Protein AF-A0A9E4RD58-F1 (afdb_monomer_lite)

Sequence (98 aa):
MPTFIVMASMKGKFFSDHGNQYDNFQMMGYVEAAGPNEAVTQFFDQTPYPVRWEDVEYMWAEQLADLGANAHYGDYDKVYVESLRQRWDQDAGLSPSP

pLDDT: mean 78.86, std 13.99, range [46.72, 93.0]

Radius of gyration: 15.68 Å; chains: 1; bounding box: 50×34×36 Å

Structure (mmCIF, N/CA/C/O backbone):
data_AF-A0A9E4RD58-F1
#
_entry.id   AF-A0A9E4RD58-F1
#
loop_
_atom_site.group_PDB
_atom_site.id
_atom_site.type_symbol
_atom_site.label_atom_id
_atom_site.label_alt_id
_atom_site.label_comp_id
_atom_site.label_asym_id
_atom_site.label_entity_id
_atom_site.label_seq_id
_atom_site.pdbx_PDB_ins_code
_atom_site.Cartn_x
_atom_site.Cartn_y
_atom_site.Cartn_z
_atom_site.occupancy
_atom_site.B_iso_or_equiv
_atom_site.auth_seq_id
_atom_site.auth_comp_id
_atom_site.auth_asym_id
_atom_site.auth_atom_id
_atom_site.pdbx_PDB_model_num
ATOM 1 N N . MET A 1 1 ? -5.763 7.631 -16.438 1.00 80.00 1 MET A N 1
ATOM 2 C CA . MET A 1 1 ? -4.989 7.828 -15.194 1.00 80.00 1 MET A CA 1
ATOM 3 C C . MET A 1 1 ? -3.849 6.825 -15.194 1.00 80.00 1 MET A C 1
ATOM 5 O O . MET A 1 1 ? -4.029 5.777 -15.805 1.00 80.00 1 MET A O 1
ATOM 9 N N . PRO A 1 2 ? -2.672 7.142 -14.633 1.00 86.50 2 PRO A N 1
ATOM 10 C CA . PRO A 1 2 ? -1.607 6.155 -14.512 1.00 86.50 2 PRO A CA 1
ATOM 11 C C . PRO A 1 2 ? -2.036 4.988 -13.618 1.00 86.50 2 PRO A C 1
ATOM 13 O 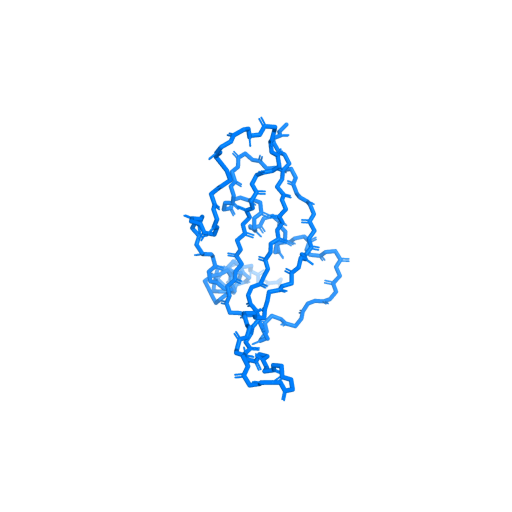O . PRO A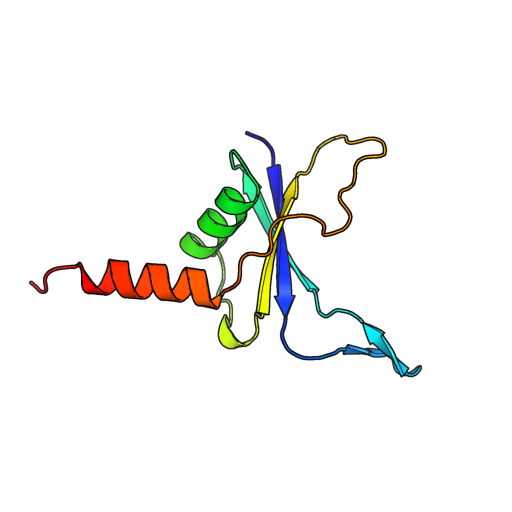 1 2 ? -2.784 5.167 -12.656 1.00 86.50 2 PRO A O 1
ATOM 16 N N . THR A 1 3 ? -1.563 3.791 -13.955 1.00 90.25 3 THR A N 1
ATOM 17 C CA . THR A 1 3 ? -1.753 2.596 -13.133 1.00 90.25 3 THR A CA 1
ATOM 18 C C . THR A 1 3 ? -0.602 2.494 -12.145 1.00 90.25 3 THR A C 1
ATOM 20 O O . THR A 1 3 ? 0.552 2.675 -12.521 1.00 90.25 3 THR A O 1
ATOM 23 N N . PHE A 1 4 ? -0.903 2.175 -10.896 1.00 91.19 4 PHE A N 1
ATOM 24 C CA . PHE A 1 4 ? 0.075 1.913 -9.853 1.00 91.19 4 PHE A CA 1
ATOM 25 C C . PHE A 1 4 ? -0.041 0.475 -9.368 1.00 91.19 4 PHE A C 1
ATOM 27 O O . PHE A 1 4 ? -1.146 -0.056 -9.275 1.00 91.19 4 PHE A O 1
ATOM 34 N N . ILE A 1 5 ? 1.087 -0.139 -9.025 1.00 91.94 5 ILE A N 1
ATOM 35 C CA . ILE A 1 5 ? 1.136 -1.347 -8.201 1.00 91.94 5 ILE A CA 1
ATOM 36 C C . ILE A 1 5 ? 1.276 -0.927 -6.739 1.00 91.94 5 ILE A C 1
ATOM 38 O O . ILE A 1 5 ? 2.192 -0.194 -6.381 1.00 91.94 5 ILE A O 1
ATOM 42 N N . VAL A 1 6 ? 0.349 -1.376 -5.900 1.00 92.25 6 VAL A N 1
ATOM 43 C CA . VAL A 1 6 ? 0.356 -1.122 -4.458 1.00 92.25 6 VAL A CA 1
ATOM 44 C C . VAL A 1 6 ? 1.089 -2.262 -3.763 1.00 92.25 6 VAL A C 1
ATOM 46 O O . VAL A 1 6 ? 0.804 -3.437 -4.011 1.00 92.25 6 VAL A O 1
ATOM 49 N N . MET A 1 7 ? 2.027 -1.910 -2.891 1.00 92.88 7 MET A N 1
ATOM 50 C CA . MET A 1 7 ? 2.876 -2.833 -2.143 1.00 92.88 7 MET A CA 1
ATOM 51 C C . MET A 1 7 ? 2.755 -2.546 -0.644 1.00 92.88 7 MET A C 1
ATOM 53 O O . MET A 1 7 ? 2.519 -1.409 -0.230 1.00 92.88 7 MET A O 1
ATOM 57 N N . ALA A 1 8 ? 2.911 -3.581 0.174 1.00 92.06 8 ALA A N 1
ATOM 58 C CA . ALA A 1 8 ? 2.872 -3.497 1.627 1.00 92.06 8 ALA A CA 1
ATOM 59 C C . ALA A 1 8 ? 4.140 -4.112 2.218 1.00 92.06 8 ALA A C 1
ATOM 61 O O . ALA A 1 8 ? 4.497 -5.236 1.878 1.00 92.06 8 ALA A O 1
ATOM 62 N N . SER A 1 9 ? 4.807 -3.384 3.109 1.00 90.88 9 SER A N 1
ATOM 63 C CA . SER A 1 9 ? 5.859 -3.917 3.967 1.00 90.88 9 SER A CA 1
ATOM 64 C C . SER A 1 9 ? 5.193 -4.527 5.187 1.00 90.88 9 SER A C 1
ATOM 66 O O . SER A 1 9 ? 4.505 -3.833 5.935 1.00 90.88 9 SER A O 1
ATOM 68 N N . MET A 1 10 ? 5.383 -5.820 5.384 1.00 89.44 10 MET A N 1
ATOM 69 C CA . MET A 1 10 ? 4.803 -6.579 6.479 1.00 89.44 10 MET A CA 1
ATOM 70 C C . MET A 1 10 ? 5.761 -6.583 7.671 1.00 89.44 10 MET A C 1
ATOM 72 O O . MET A 1 10 ? 6.982 -6.634 7.514 1.00 89.44 10 MET A O 1
ATOM 76 N N . LYS A 1 11 ? 5.210 -6.575 8.881 1.00 88.19 11 LYS A N 1
ATOM 77 C CA . LYS A 1 11 ? 5.975 -6.722 10.116 1.00 88.19 11 LYS A CA 1
ATOM 78 C C . LYS A 1 11 ? 6.634 -8.100 10.171 1.00 88.19 11 LYS A C 1
ATOM 80 O O . LYS A 1 11 ? 6.121 -9.101 9.669 1.00 88.19 11 LYS A O 1
ATOM 85 N N . GLY A 1 12 ? 7.769 -8.148 10.858 1.00 82.25 12 GLY A N 1
ATOM 86 C CA . GLY A 1 12 ? 8.586 -9.351 10.969 1.00 82.25 12 GLY A CA 1
ATOM 87 C C . GLY A 1 12 ? 9.671 -9.423 9.898 1.00 82.25 12 GLY A C 1
ATOM 88 O O . GLY A 1 12 ? 9.754 -8.600 8.994 1.00 82.25 12 GLY A O 1
ATOM 89 N N . LYS A 1 13 ? 10.565 -10.399 10.048 1.00 72.00 13 LYS A N 1
ATOM 90 C CA . LYS A 1 13 ? 11.724 -10.588 9.174 1.00 72.00 13 LYS A CA 1
ATOM 91 C C . LYS A 1 13 ? 11.672 -11.981 8.583 1.00 72.00 13 LYS A C 1
ATOM 93 O O . LYS A 1 13 ? 11.512 -12.946 9.332 1.00 72.00 13 LYS A O 1
ATOM 98 N N . PHE A 1 14 ? 11.862 -12.089 7.273 1.00 72.56 14 PHE A N 1
ATOM 99 C CA . PHE A 1 14 ? 12.139 -13.380 6.664 1.00 72.56 14 PHE A CA 1
ATOM 100 C C . PHE A 1 14 ? 13.634 -13.643 6.679 1.00 72.56 14 PHE A C 1
ATOM 102 O O . PHE A 1 14 ? 14.441 -12.789 6.315 1.00 72.56 14 PHE A O 1
ATOM 109 N N . PHE A 1 15 ? 13.990 -14.846 7.106 1.00 71.75 15 PHE A N 1
ATOM 110 C CA . PHE A 1 15 ? 15.345 -15.359 7.035 1.00 71.75 15 PHE A CA 1
ATOM 111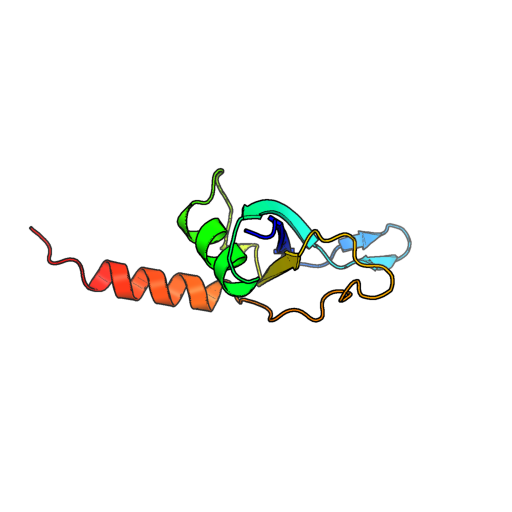 C C . PHE A 1 15 ? 15.333 -16.504 6.036 1.00 71.75 15 PHE A C 1
ATOM 113 O O . PHE A 1 15 ? 14.496 -17.400 6.151 1.00 71.75 15 PHE A O 1
ATOM 120 N N . SER A 1 16 ? 16.231 -16.482 5.052 1.00 74.00 16 SER A N 1
ATOM 121 C CA . SER A 1 16 ? 16.475 -17.703 4.289 1.00 74.00 16 SER A CA 1
ATOM 122 C C . SER A 1 16 ? 17.157 -18.740 5.170 1.00 74.00 16 SER A C 1
ATOM 124 O O . SER A 1 16 ? 17.836 -18.404 6.142 1.00 74.00 16 SER A O 1
ATOM 126 N N . ASP A 1 17 ? 17.075 -19.999 4.753 1.00 70.94 17 ASP A N 1
ATOM 127 C CA . ASP A 1 17 ? 17.810 -21.105 5.377 1.00 70.94 17 ASP A CA 1
ATOM 128 C C . ASP A 1 17 ? 19.335 -20.873 5.396 1.00 70.94 17 ASP A C 1
ATOM 130 O O . ASP A 1 17 ? 20.057 -21.469 6.192 1.00 70.94 17 ASP A O 1
ATOM 134 N N . HIS A 1 18 ? 19.834 -19.967 4.548 1.00 77.94 18 HIS A N 1
ATOM 135 C CA . HIS A 1 18 ? 21.237 -19.551 4.481 1.00 77.94 18 HIS A CA 1
ATOM 136 C C . HIS A 1 18 ? 21.562 -18.294 5.313 1.00 77.94 18 HIS A C 1
ATOM 138 O O . HIS A 1 18 ? 22.688 -17.804 5.254 1.00 77.94 18 HIS A O 1
ATOM 144 N N . GLY A 1 19 ? 20.609 -17.771 6.091 1.00 71.50 19 GLY A N 1
ATOM 145 C CA . GLY A 1 19 ? 20.814 -16.677 7.046 1.00 71.50 19 GLY A CA 1
ATOM 146 C C . GLY A 1 19 ? 20.710 -15.262 6.472 1.00 71.50 19 GLY A C 1
ATOM 147 O O . GLY A 1 19 ? 20.904 -14.298 7.212 1.00 71.50 19 GLY A O 1
ATOM 148 N N . ASN A 1 20 ? 20.379 -15.105 5.187 1.00 76.50 20 ASN A N 1
ATOM 149 C CA . ASN A 1 20 ? 20.141 -13.780 4.614 1.00 76.50 20 ASN A CA 1
ATOM 150 C C . ASN A 1 20 ? 18.776 -13.261 5.077 1.00 76.50 20 ASN A C 1
ATOM 152 O O . ASN A 1 20 ? 17.779 -13.984 5.011 1.00 76.50 20 ASN A O 1
ATOM 156 N N . GLN A 1 21 ? 18.738 -12.011 5.536 1.00 74.12 21 GLN A N 1
ATOM 157 C CA . GLN A 1 21 ? 17.494 -11.331 5.878 1.00 74.12 21 GLN A CA 1
ATOM 158 C C . GLN A 1 21 ? 16.875 -10.748 4.604 1.00 74.12 21 GLN A C 1
ATOM 160 O O . GLN A 1 21 ? 17.567 -10.080 3.836 1.00 74.12 21 GLN A O 1
ATOM 165 N N . TYR A 1 22 ? 15.582 -10.978 4.407 1.00 69.94 22 TYR A N 1
ATOM 166 C CA . TYR A 1 22 ? 14.807 -10.398 3.316 1.00 69.94 22 TYR A CA 1
ATOM 167 C C . TYR A 1 22 ? 13.732 -9.480 3.874 1.00 69.94 22 TYR A C 1
ATOM 169 O O . TYR A 1 22 ? 13.144 -9.754 4.929 1.00 69.94 22 TYR A O 1
ATOM 177 N N . ASP A 1 23 ? 13.472 -8.409 3.134 1.00 73.75 23 ASP A N 1
ATOM 178 C CA . ASP A 1 23 ? 12.316 -7.563 3.377 1.00 73.75 23 ASP A CA 1
ATOM 179 C C . ASP A 1 23 ? 11.048 -8.357 3.065 1.00 73.75 23 ASP A C 1
ATOM 181 O O . ASP A 1 23 ? 10.933 -9.022 2.032 1.00 73.75 23 ASP A O 1
ATOM 185 N N . ASN A 1 24 ? 10.102 -8.318 3.997 1.00 83.56 24 ASN A N 1
ATOM 186 C CA . ASN A 1 24 ? 8.830 -9.009 3.879 1.00 83.56 24 ASN A CA 1
ATOM 187 C C . ASN A 1 24 ? 7.831 -8.081 3.187 1.00 83.56 24 ASN A C 1
ATOM 189 O O . ASN A 1 24 ? 7.014 -7.449 3.849 1.00 83.56 24 ASN A O 1
ATOM 193 N N . PHE A 1 25 ? 7.938 -7.938 1.867 1.00 87.12 25 PHE A N 1
ATOM 194 C CA . PHE A 1 25 ? 6.980 -7.150 1.095 1.00 87.12 25 PHE A CA 1
ATOM 195 C C . PHE A 1 25 ? 5.970 -8.035 0.365 1.00 87.12 25 PHE A C 1
ATOM 197 O O . PHE A 1 25 ? 6.298 -9.109 -0.141 1.00 87.12 25 PHE A O 1
ATOM 204 N N . GLN A 1 26 ? 4.736 -7.549 0.270 1.00 88.44 26 GLN A N 1
ATOM 205 C CA . GLN A 1 26 ? 3.642 -8.198 -0.437 1.00 88.44 26 GLN A CA 1
ATOM 206 C C . GLN A 1 26 ? 3.052 -7.255 -1.490 1.00 88.44 26 GLN A C 1
ATOM 208 O O . GLN A 1 26 ? 2.754 -6.094 -1.212 1.00 88.44 26 GLN A O 1
ATOM 213 N N . MET A 1 27 ? 2.858 -7.769 -2.707 1.00 90.31 27 MET A N 1
ATOM 214 C CA . MET A 1 27 ? 2.074 -7.096 -3.744 1.00 90.31 27 MET A CA 1
ATOM 215 C C . MET A 1 27 ? 0.592 -7.193 -3.388 1.00 90.31 27 MET A C 1
ATOM 217 O O . MET A 1 27 ? 0.079 -8.286 -3.144 1.00 90.31 27 MET A O 1
ATOM 221 N N . MET A 1 28 ? -0.083 -6.048 -3.357 1.00 92.25 28 MET A N 1
ATOM 222 C CA . MET A 1 28 ? -1.469 -5.954 -2.913 1.00 92.25 28 MET A CA 1
ATOM 223 C C . MET A 1 28 ? -2.436 -5.864 -4.097 1.00 92.25 28 MET A C 1
ATOM 225 O O . MET A 1 28 ? -3.478 -6.520 -4.129 1.00 92.25 28 MET A O 1
ATOM 229 N N . GLY A 1 29 ? -2.111 -5.069 -5.108 1.00 91.88 29 GLY A N 1
ATOM 230 C CA . GLY A 1 29 ? -2.987 -4.933 -6.262 1.00 91.88 29 GLY A CA 1
ATOM 231 C C . GLY A 1 29 ? -2.596 -3.790 -7.171 1.00 91.88 29 GLY A C 1
ATOM 232 O O . GLY A 1 29 ? -1.555 -3.162 -6.988 1.00 91.88 29 GLY A O 1
ATOM 233 N N . TYR A 1 30 ? -3.460 -3.529 -8.146 1.00 92.56 30 TYR A N 1
ATOM 234 C CA . TYR A 1 30 ? -3.320 -2.410 -9.065 1.00 92.56 30 TYR A CA 1
ATOM 235 C C . TYR A 1 30 ? -4.414 -1.382 -8.815 1.00 92.56 30 TYR A C 1
ATOM 237 O O . TYR A 1 30 ? -5.569 -1.749 -8.605 1.00 92.56 30 TYR A O 1
ATOM 245 N N . VAL A 1 31 ? -4.049 -0.104 -8.861 1.00 92.56 31 VAL A N 1
ATOM 246 C CA . VAL A 1 31 ? -4.978 1.017 -8.697 1.00 92.56 31 VAL A CA 1
ATOM 247 C C . VAL A 1 31 ? -4.679 2.076 -9.746 1.00 92.56 31 VAL A C 1
ATOM 249 O O . VAL A 1 31 ? -3.522 2.413 -9.984 1.00 92.56 31 VAL A O 1
ATOM 252 N N . GLU A 1 32 ? -5.717 2.612 -10.380 1.00 92.56 32 GLU A N 1
ATOM 253 C CA . GLU A 1 32 ? -5.599 3.828 -11.180 1.00 92.56 32 GLU A CA 1
ATOM 254 C C . GLU A 1 32 ? -5.807 5.043 -10.275 1.00 92.56 32 GLU A C 1
ATOM 256 O O . GLU A 1 32 ? -6.866 5.172 -9.668 1.00 92.56 32 GLU A O 1
ATOM 261 N N . ALA A 1 33 ? -4.824 5.939 -10.202 1.00 91.31 33 ALA 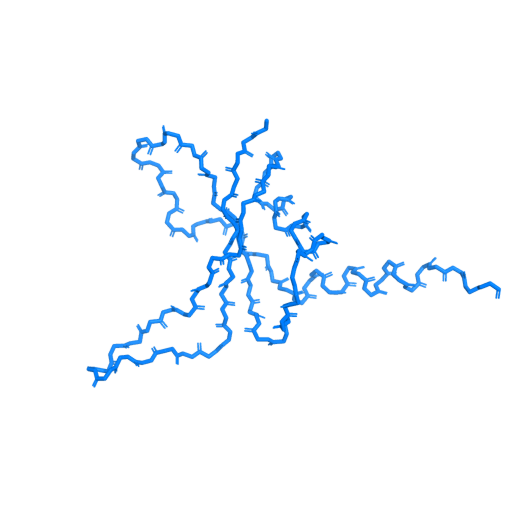A N 1
ATOM 262 C CA . ALA A 1 33 ? -4.872 7.145 -9.366 1.00 91.31 33 ALA A CA 1
ATOM 263 C C . ALA A 1 33 ? -4.121 8.303 -10.041 1.00 91.31 33 ALA A C 1
ATOM 265 O O . ALA A 1 33 ? -3.440 8.090 -11.047 1.00 91.31 33 ALA A O 1
ATOM 266 N N . ALA A 1 34 ? -4.216 9.531 -9.524 1.00 89.31 34 ALA A N 1
ATOM 267 C CA . ALA A 1 34 ? -3.404 10.646 -10.016 1.00 89.31 34 ALA A CA 1
ATOM 268 C C . ALA A 1 34 ? -1.983 10.651 -9.420 1.00 89.31 34 ALA A C 1
ATOM 270 O O . ALA A 1 34 ? -1.082 11.243 -10.013 1.00 89.31 34 ALA A O 1
ATOM 271 N N . GLY A 1 35 ? -1.762 9.968 -8.290 1.00 88.25 35 GLY A N 1
ATOM 272 C CA . GLY A 1 35 ? -0.449 9.843 -7.652 1.00 88.25 35 GLY A CA 1
ATOM 273 C C . GLY A 1 35 ? -0.332 8.653 -6.687 1.00 88.25 35 GLY A C 1
ATOM 274 O O . GLY A 1 35 ? -1.340 8.034 -6.344 1.00 88.25 35 GLY A O 1
ATOM 275 N N . PRO A 1 36 ? 0.886 8.340 -6.208 1.00 88.38 36 PRO A N 1
ATOM 276 C CA . PRO A 1 36 ? 1.147 7.150 -5.392 1.00 88.38 36 PRO A CA 1
ATOM 277 C C . PRO A 1 36 ? 0.441 7.179 -4.024 1.00 88.38 36 PRO A C 1
ATOM 279 O O . PRO A 1 36 ? -0.149 6.181 -3.617 1.00 88.38 36 PRO A O 1
ATOM 282 N N . ASN A 1 37 ? 0.411 8.329 -3.341 1.00 89.38 37 ASN A N 1
ATOM 283 C CA . ASN A 1 37 ? -0.295 8.472 -2.057 1.00 89.38 37 ASN A CA 1
ATOM 284 C C . ASN A 1 37 ? -1.813 8.290 -2.204 1.00 89.38 37 ASN A C 1
ATOM 286 O O . ASN A 1 37 ? -2.466 7.695 -1.343 1.00 89.38 37 ASN A O 1
ATOM 290 N N . GLU A 1 38 ? -2.372 8.783 -3.309 1.00 90.12 38 GLU A N 1
ATOM 291 C CA . GLU A 1 38 ? -3.782 8.588 -3.639 1.00 90.12 38 GLU A CA 1
ATOM 292 C C . GLU A 1 38 ? -4.064 7.117 -3.961 1.00 90.12 38 GLU A C 1
ATOM 294 O O . GLU A 1 38 ? -5.037 6.575 -3.451 1.00 90.12 38 GLU A O 1
ATOM 299 N N . ALA A 1 39 ? -3.179 6.437 -4.700 1.00 92.00 39 ALA A N 1
ATOM 300 C CA . ALA A 1 39 ? -3.308 5.008 -4.988 1.00 92.00 39 ALA A CA 1
ATOM 301 C C . ALA A 1 39 ? -3.342 4.154 -3.709 1.00 92.00 39 ALA A C 1
ATOM 303 O O . ALA A 1 39 ? -4.208 3.289 -3.574 1.00 92.00 39 ALA A O 1
ATOM 304 N N . VAL A 1 40 ? -2.439 4.411 -2.751 1.00 92.00 40 VAL A N 1
ATOM 305 C CA . VAL A 1 40 ? -2.440 3.712 -1.452 1.00 92.00 40 VAL A CA 1
ATOM 306 C C . VAL A 1 40 ? -3.712 4.020 -0.667 1.00 92.00 40 VAL A C 1
ATOM 308 O O . VAL A 1 40 ? -4.341 3.105 -0.140 1.00 92.00 40 VAL A O 1
ATOM 311 N N . THR A 1 41 ? -4.106 5.294 -0.608 1.00 91.25 41 THR A N 1
ATOM 312 C CA . THR A 1 41 ? -5.317 5.727 0.101 1.00 91.25 41 THR A CA 1
ATOM 313 C C . THR A 1 41 ? -6.555 5.034 -0.459 1.00 91.25 41 THR A C 1
ATOM 315 O O . THR A 1 41 ? -7.305 4.409 0.282 1.00 91.25 41 THR A O 1
ATOM 318 N N . GLN A 1 42 ? -6.727 5.073 -1.778 1.00 92.88 42 GLN A N 1
ATOM 319 C CA . GLN A 1 42 ? -7.850 4.451 -2.463 1.00 92.88 42 GLN A CA 1
ATOM 320 C C . GLN A 1 42 ? -7.862 2.931 -2.271 1.00 92.88 42 GLN A C 1
ATOM 322 O O . GLN A 1 42 ? -8.927 2.355 -2.051 1.00 92.88 42 GLN A O 1
ATOM 327 N N . PHE A 1 43 ? -6.697 2.276 -2.319 1.00 93.00 43 PHE A N 1
ATOM 328 C CA . PHE A 1 43 ? -6.595 0.845 -2.037 1.00 93.00 43 PHE A CA 1
ATOM 329 C C . PHE A 1 43 ? -7.043 0.513 -0.609 1.00 93.00 43 PHE A C 1
ATOM 331 O O . PHE A 1 43 ? -7.790 -0.442 -0.395 1.00 93.00 43 PHE A O 1
ATOM 338 N N . PHE A 1 44 ? -6.584 1.295 0.368 1.00 91.19 44 PHE A N 1
ATOM 339 C CA . PHE A 1 44 ? -6.924 1.107 1.774 1.00 91.19 44 PHE A CA 1
ATOM 340 C C . PHE A 1 44 ? -8.423 1.318 2.032 1.00 91.19 44 PHE A C 1
ATOM 342 O O . PHE A 1 44 ? -9.052 0.516 2.716 1.00 91.19 44 PHE A O 1
ATOM 349 N N . ASP A 1 45 ? -9.017 2.343 1.420 1.00 90.06 45 ASP A N 1
ATOM 350 C CA . ASP A 1 45 ? -10.438 2.656 1.588 1.00 90.06 45 ASP A CA 1
ATOM 351 C C . ASP A 1 45 ? -11.355 1.628 0.890 1.00 90.06 45 ASP A C 1
ATOM 353 O O . ASP A 1 45 ? -12.485 1.402 1.321 1.00 90.06 45 ASP A O 1
ATOM 357 N N . GLN A 1 46 ? -10.882 0.983 -0.184 1.00 88.06 46 GLN A N 1
ATOM 358 C CA . GLN A 1 46 ? -11.663 0.047 -1.010 1.00 88.06 46 GLN A CA 1
ATOM 359 C C . GLN A 1 46 ? -11.070 -1.366 -1.033 1.00 88.06 46 GLN A C 1
ATOM 361 O O . GLN A 1 46 ? -11.159 -2.061 -2.047 1.00 88.06 46 GLN A O 1
ATOM 366 N N . THR A 1 47 ? -10.432 -1.796 0.059 1.00 84.94 47 THR A N 1
ATOM 367 C CA . THR A 1 47 ? -9.636 -3.028 0.052 1.00 84.94 47 THR A CA 1
ATOM 368 C C . THR A 1 47 ? -10.480 -4.232 -0.392 1.00 84.94 47 THR A C 1
ATOM 370 O O . THR A 1 47 ? -11.445 -4.594 0.286 1.00 84.94 47 THR A O 1
ATOM 373 N N . PRO A 1 48 ? -10.133 -4.880 -1.523 1.00 81.12 48 PRO A N 1
ATOM 374 C CA . PRO A 1 48 ? -11.018 -5.846 -2.175 1.00 81.12 48 PRO A CA 1
ATOM 375 C C . PRO A 1 48 ? -11.039 -7.219 -1.489 1.00 81.12 48 PRO A C 1
ATOM 377 O O . PRO A 1 48 ? -11.789 -8.108 -1.891 1.00 81.12 48 PRO A O 1
ATOM 380 N N . TYR A 1 49 ? -10.210 -7.412 -0.465 1.00 86.25 49 TYR A N 1
ATOM 381 C CA . TYR A 1 49 ? -10.091 -8.646 0.299 1.00 86.25 49 TYR A CA 1
ATOM 382 C C . TYR A 1 49 ? -9.718 -8.349 1.762 1.00 86.25 49 TYR A C 1
ATOM 384 O O . TYR A 1 49 ? -9.188 -7.280 2.060 1.00 86.25 49 TYR A O 1
ATOM 392 N N . PRO A 1 50 ? -9.967 -9.275 2.703 1.00 86.62 50 PRO A N 1
ATOM 393 C CA . PRO A 1 50 ? -9.599 -9.069 4.100 1.00 86.62 50 PRO A CA 1
ATOM 394 C C . PRO A 1 50 ? -8.079 -8.954 4.278 1.00 86.62 50 PRO A C 1
ATOM 396 O O . PRO A 1 50 ? -7.343 -9.884 3.947 1.00 86.62 50 PRO A O 1
ATOM 399 N N . VAL A 1 51 ? -7.616 -7.839 4.848 1.00 87.31 51 VAL A N 1
ATOM 400 C CA . VAL A 1 51 ? -6.208 -7.612 5.208 1.00 87.31 51 VAL A CA 1
ATOM 401 C C . VAL A 1 51 ? -6.083 -7.483 6.720 1.00 87.31 51 VAL A C 1
ATOM 403 O O . VAL A 1 51 ? -6.831 -6.746 7.363 1.00 87.31 51 VAL A O 1
ATOM 406 N N . ARG A 1 52 ? -5.112 -8.192 7.304 1.00 89.81 52 ARG A N 1
ATOM 407 C CA . ARG A 1 52 ? -4.723 -8.011 8.706 1.00 89.81 52 ARG A CA 1
ATOM 408 C C . ARG A 1 52 ? -3.770 -6.829 8.813 1.00 89.81 52 ARG A C 1
ATOM 410 O O . ARG A 1 52 ? -2.558 -6.982 8.764 1.00 89.81 52 ARG A O 1
ATOM 417 N N . TRP A 1 53 ? -4.330 -5.634 8.956 1.00 88.81 53 TRP A N 1
ATOM 418 C CA . TRP A 1 53 ? -3.555 -4.389 9.016 1.00 88.81 53 TRP A CA 1
ATOM 419 C C . TRP A 1 53 ? -2.561 -4.320 10.177 1.00 88.81 53 TRP A C 1
ATOM 421 O O . TRP A 1 53 ? -1.600 -3.565 10.115 1.00 88.81 53 TRP A O 1
ATOM 431 N N . GLU A 1 54 ? -2.777 -5.100 11.237 1.00 89.19 54 GLU A N 1
ATOM 432 C CA . GLU A 1 54 ? -1.830 -5.226 12.350 1.00 89.19 54 GLU A CA 1
ATOM 433 C C . GLU A 1 54 ? -0.475 -5.808 11.930 1.00 89.19 54 GLU A C 1
ATOM 435 O O . GLU A 1 54 ? 0.536 -5.439 12.531 1.00 89.19 54 GLU A O 1
ATOM 440 N N . ASP A 1 55 ? -0.460 -6.620 10.869 1.00 89.00 55 ASP A N 1
ATOM 441 C CA . ASP A 1 55 ? 0.728 -7.249 10.295 1.00 89.00 55 ASP A CA 1
ATOM 442 C C . ASP A 1 55 ? 1.420 -6.360 9.251 1.00 89.00 55 ASP A C 1
ATOM 444 O O . ASP A 1 55 ? 2.472 -6.734 8.744 1.00 89.00 55 ASP A O 1
ATOM 448 N N . VAL A 1 56 ? 0.870 -5.187 8.920 1.00 90.62 56 VAL A N 1
ATOM 449 C CA . VAL A 1 56 ? 1.442 -4.256 7.933 1.00 90.62 56 VAL A CA 1
ATOM 450 C C . VAL A 1 56 ? 2.148 -3.107 8.656 1.00 90.62 56 VAL A C 1
ATOM 452 O O . VAL A 1 56 ? 1.608 -2.529 9.596 1.00 90.62 56 VAL A O 1
ATOM 455 N N . GLU A 1 57 ? 3.368 -2.778 8.236 1.00 89.19 57 GLU A N 1
ATOM 456 C CA . GLU A 1 57 ? 4.160 -1.659 8.763 1.00 89.19 57 GLU A CA 1
ATOM 457 C C . GLU A 1 57 ? 3.899 -0.372 7.967 1.00 89.19 57 GLU A C 1
ATOM 459 O O . GLU A 1 57 ? 3.490 0.648 8.517 1.00 89.19 57 GLU A O 1
ATOM 464 N N . TYR A 1 58 ? 4.073 -0.421 6.647 1.00 90.81 58 TYR A N 1
ATOM 465 C CA . TYR A 1 58 ? 3.756 0.687 5.748 1.00 90.81 58 TYR A CA 1
ATOM 466 C C . TYR A 1 58 ? 3.400 0.167 4.360 1.00 90.81 58 TYR A C 1
ATOM 468 O O . TYR A 1 58 ? 3.734 -0.957 3.989 1.00 90.81 58 TYR A O 1
ATOM 476 N N . MET A 1 59 ? 2.724 1.001 3.585 1.00 92.56 59 MET A N 1
ATOM 477 C CA . MET A 1 59 ? 2.383 0.749 2.194 1.00 92.56 59 MET A CA 1
ATOM 478 C C . MET A 1 59 ? 3.022 1.804 1.302 1.00 92.56 59 MET A C 1
ATOM 480 O O . MET A 1 59 ? 3.333 2.910 1.745 1.00 92.56 59 MET A O 1
ATOM 484 N N . TRP A 1 60 ? 3.204 1.467 0.036 1.00 92.81 60 TRP A N 1
ATOM 485 C CA . TRP A 1 60 ? 3.600 2.418 -0.992 1.00 92.81 60 TRP A CA 1
ATOM 486 C C . TRP A 1 60 ? 3.026 1.987 -2.338 1.00 92.81 60 TRP A C 1
ATOM 488 O O . TRP A 1 60 ? 2.481 0.887 -2.475 1.00 92.81 60 TRP A O 1
ATOM 498 N N . ALA A 1 61 ? 3.118 2.867 -3.329 1.00 91.25 61 ALA A N 1
ATOM 499 C CA . ALA A 1 61 ? 2.656 2.576 -4.671 1.00 91.25 61 ALA A CA 1
ATOM 500 C C . ALA A 1 61 ? 3.708 2.981 -5.701 1.00 91.25 61 ALA A C 1
ATOM 502 O O . ALA A 1 61 ? 4.241 4.087 -5.656 1.00 91.25 61 ALA A O 1
ATOM 503 N N . GLU A 1 62 ? 3.969 2.084 -6.643 1.00 88.06 62 GLU A N 1
ATOM 504 C CA . GLU A 1 62 ? 4.913 2.285 -7.739 1.00 88.06 62 GLU A CA 1
ATOM 505 C C . GLU A 1 62 ? 4.120 2.494 -9.026 1.00 88.06 62 GLU A C 1
ATOM 507 O O . GLU A 1 62 ? 3.208 1.721 -9.335 1.00 88.06 62 GLU A O 1
ATOM 512 N N . GLN A 1 63 ? 4.436 3.533 -9.793 1.00 86.81 63 GLN A N 1
ATOM 513 C CA . GLN A 1 63 ? 3.750 3.775 -11.058 1.00 86.81 63 GLN A CA 1
ATOM 514 C C . GLN A 1 63 ? 4.194 2.755 -12.113 1.00 86.81 63 GLN A C 1
ATOM 516 O O . GLN A 1 63 ? 5.372 2.657 -12.448 1.00 86.81 63 GLN A O 1
ATOM 521 N N . LEU A 1 64 ? 3.235 2.052 -12.711 1.00 82.81 64 LEU A N 1
ATOM 522 C CA . LEU A 1 64 ? 3.445 1.268 -13.920 1.00 82.81 64 LEU A CA 1
ATOM 523 C C . LEU A 1 64 ? 3.461 2.214 -15.122 1.00 82.81 64 LEU A C 1
ATOM 525 O O . LEU A 1 64 ? 2.426 2.550 -15.698 1.00 82.81 64 LEU A O 1
ATOM 529 N N . ALA A 1 65 ? 4.645 2.674 -15.494 1.00 71.00 65 ALA A N 1
ATOM 530 C CA . ALA A 1 65 ? 4.871 3.380 -16.746 1.00 71.00 65 ALA A CA 1
ATOM 531 C C . ALA A 1 65 ? 6.020 2.715 -17.511 1.00 71.00 65 ALA A C 1
ATOM 533 O O . ALA A 1 65 ? 6.843 2.016 -16.919 1.00 71.00 65 ALA A O 1
ATOM 534 N N . ASP A 1 66 ? 6.065 2.934 -18.828 1.00 58.28 66 ASP A N 1
ATOM 535 C CA . ASP A 1 66 ? 7.155 2.505 -19.714 1.00 58.28 66 ASP A CA 1
ATOM 536 C C . ASP A 1 66 ? 8.400 3.371 -19.436 1.00 58.28 66 ASP A C 1
ATOM 538 O O . ASP A 1 66 ? 8.797 4.250 -20.200 1.00 58.28 66 ASP A O 1
ATOM 542 N N . LEU A 1 67 ? 8.932 3.227 -18.225 1.00 51.62 67 LEU A N 1
ATOM 543 C CA . LEU A 1 67 ? 10.040 4.004 -17.702 1.00 51.62 67 LEU A CA 1
ATOM 544 C C . LEU A 1 67 ? 11.322 3.239 -18.012 1.00 51.62 67 LEU A C 1
ATOM 546 O O . LEU A 1 67 ? 11.773 2.395 -17.238 1.00 51.62 67 LEU A O 1
ATOM 550 N N . GLY A 1 68 ? 11.964 3.571 -19.132 1.00 53.91 68 GLY A N 1
ATOM 551 C CA . GLY A 1 68 ? 13.414 3.394 -19.203 1.00 53.91 68 GLY A CA 1
ATOM 552 C C . GLY A 1 68 ? 14.082 4.071 -17.993 1.00 53.91 68 GLY A C 1
ATOM 553 O O . GLY A 1 68 ? 13.597 5.105 -17.548 1.00 53.91 68 GLY A O 1
ATOM 554 N N . ALA A 1 69 ? 15.165 3.483 -17.466 1.00 50.50 69 ALA A N 1
ATOM 555 C CA . ALA A 1 69 ? 16.091 3.967 -16.415 1.00 50.50 69 ALA A CA 1
ATOM 556 C C . ALA A 1 69 ? 15.537 4.572 -15.093 1.00 50.50 69 ALA A C 1
ATOM 558 O O . ALA A 1 69 ? 16.322 4.761 -14.169 1.00 50.50 69 ALA A O 1
ATOM 559 N N . ASN A 1 70 ? 14.232 4.820 -14.957 1.00 46.81 70 ASN A N 1
ATOM 560 C CA . ASN A 1 70 ? 13.607 5.568 -13.861 1.00 46.81 70 ASN A CA 1
ATOM 561 C C . ASN A 1 70 ? 12.652 4.693 -13.034 1.00 46.81 70 ASN A C 1
ATOM 563 O O . ASN A 1 70 ? 11.598 5.147 -12.596 1.00 46.81 70 ASN A O 1
ATOM 567 N N . ALA A 1 71 ? 13.005 3.424 -12.824 1.00 50.72 71 ALA A N 1
ATOM 568 C CA . ALA A 1 71 ? 12.414 2.665 -11.732 1.00 50.72 71 ALA A CA 1
ATOM 569 C C . ALA A 1 71 ? 12.905 3.301 -10.422 1.00 50.72 71 ALA A C 1
ATOM 571 O O . ALA A 1 71 ? 14.089 3.220 -10.094 1.00 50.72 71 ALA A O 1
ATOM 572 N N . HIS A 1 72 ? 12.026 3.996 -9.707 1.00 54.62 72 HIS A N 1
ATOM 573 C CA . HIS A 1 72 ? 12.341 4.557 -8.398 1.00 54.62 72 HIS A CA 1
ATOM 574 C C . HIS A 1 72 ? 12.280 3.410 -7.387 1.00 54.62 72 HIS A C 1
ATOM 576 O O . HIS A 1 72 ? 11.222 3.134 -6.852 1.00 54.62 72 HIS A O 1
ATOM 582 N N . TYR A 1 73 ? 13.392 2.693 -7.200 1.00 52.03 73 TYR A N 1
ATOM 583 C CA . TYR A 1 73 ? 13.553 1.491 -6.363 1.00 52.03 73 TYR A CA 1
ATOM 584 C C . TYR A 1 73 ? 13.119 1.666 -4.883 1.00 52.03 73 TYR A C 1
ATOM 586 O O . TYR A 1 73 ? 13.954 1.594 -3.984 1.00 52.03 73 TYR A O 1
ATOM 594 N N . GLY A 1 74 ? 11.831 1.877 -4.600 1.00 51.28 74 GLY A N 1
ATOM 595 C CA . GLY A 1 74 ? 11.312 2.090 -3.247 1.00 51.28 74 GLY A CA 1
ATOM 596 C C . GLY A 1 74 ? 11.547 3.494 -2.676 1.00 51.28 74 GLY A C 1
ATOM 597 O O . GLY A 1 74 ? 11.528 3.656 -1.458 1.00 51.28 74 GLY A O 1
ATOM 598 N N . ASP A 1 75 ? 11.763 4.497 -3.535 1.00 54.91 75 ASP A N 1
ATOM 599 C CA . ASP A 1 75 ? 11.977 5.904 -3.137 1.00 54.91 75 ASP A CA 1
ATOM 600 C C . ASP A 1 75 ? 10.659 6.689 -2.963 1.00 54.91 75 ASP A C 1
ATOM 602 O O . ASP A 1 75 ? 10.664 7.894 -2.711 1.00 54.91 75 ASP A O 1
ATOM 606 N N . TYR A 1 76 ? 9.510 6.024 -3.121 1.00 59.44 76 TYR A N 1
ATOM 607 C CA . TYR A 1 76 ? 8.201 6.649 -2.952 1.00 59.44 76 TYR A CA 1
ATOM 608 C C . TYR A 1 76 ? 7.821 6.809 -1.475 1.00 59.44 76 TYR A C 1
ATOM 610 O O . TYR A 1 76 ? 8.153 5.976 -0.628 1.00 59.44 76 TYR A O 1
ATOM 618 N N . ASP A 1 77 ? 7.097 7.896 -1.186 1.00 70.75 77 ASP A N 1
ATOM 619 C CA . ASP A 1 77 ? 6.596 8.261 0.141 1.00 70.75 77 ASP A CA 1
ATOM 620 C C . ASP A 1 77 ? 5.916 7.070 0.830 1.00 70.75 77 ASP A C 1
ATOM 622 O O . ASP A 1 77 ? 4.849 6.602 0.426 1.00 70.75 77 ASP A O 1
ATOM 626 N N . LYS A 1 78 ? 6.547 6.575 1.898 1.00 81.88 78 LYS A N 1
ATOM 627 C CA . LYS A 1 78 ? 5.998 5.508 2.735 1.00 81.88 78 LYS A CA 1
ATOM 628 C C . LYS A 1 78 ? 4.740 6.013 3.425 1.00 81.88 78 LYS A C 1
ATOM 630 O O . LYS A 1 78 ? 4.787 6.962 4.208 1.00 81.88 78 LYS A O 1
ATOM 635 N N . VAL A 1 79 ? 3.628 5.330 3.199 1.00 80.62 79 VAL A N 1
ATOM 636 C CA . VAL A 1 79 ? 2.368 5.601 3.883 1.00 80.62 79 VAL A CA 1
ATOM 637 C C . VAL A 1 79 ? 2.223 4.607 5.029 1.00 80.62 79 VAL A C 1
ATOM 639 O O . VAL A 1 79 ? 1.936 3.428 4.827 1.00 80.62 79 VAL A O 1
ATOM 642 N N . TYR A 1 80 ? 2.456 5.078 6.251 1.00 81.62 80 TYR A N 1
ATOM 643 C CA . TYR A 1 80 ? 2.325 4.259 7.455 1.00 81.62 80 TYR A CA 1
ATOM 644 C C . TYR A 1 80 ? 0.865 3.900 7.715 1.00 81.62 80 TYR A C 1
ATOM 646 O O . TYR A 1 80 ? -0.006 4.767 7.734 1.00 81.62 80 TYR A O 1
ATOM 654 N N . VAL A 1 81 ? 0.586 2.622 7.957 1.00 81.38 81 VAL A N 1
ATOM 655 C CA . VAL A 1 81 ? -0.799 2.156 8.124 1.00 81.38 81 VAL A CA 1
ATOM 656 C C . VAL A 1 81 ? -1.453 2.772 9.360 1.00 81.38 81 VAL A C 1
ATOM 658 O O . VAL A 1 81 ? -2.655 3.044 9.351 1.00 81.38 81 VAL A O 1
ATOM 661 N N . GLU A 1 82 ? -0.680 3.067 10.411 1.00 79.31 82 GLU A N 1
ATOM 662 C CA . GLU A 1 82 ? -1.230 3.734 11.591 1.00 79.31 82 GLU A CA 1
ATOM 663 C C . GLU A 1 82 ? -1.796 5.129 11.282 1.00 79.31 82 GLU A C 1
ATOM 665 O O . GLU A 1 82 ? -2.805 5.505 11.880 1.00 79.31 82 GLU A O 1
ATOM 670 N N . SER A 1 83 ? -1.218 5.882 10.337 1.00 78.50 83 SER A N 1
ATOM 671 C CA . SER A 1 83 ? -1.729 7.217 9.990 1.00 78.50 83 SER A CA 1
ATOM 672 C C . SER A 1 83 ? -3.063 7.143 9.240 1.00 78.50 83 SER A C 1
ATOM 674 O O . SER A 1 83 ? -3.966 7.938 9.507 1.00 78.50 83 SER A O 1
ATOM 676 N N . LEU A 1 84 ? -3.235 6.140 8.372 1.00 79.94 84 LEU A N 1
ATOM 677 C CA . LEU A 1 84 ? -4.497 5.884 7.672 1.00 79.94 84 LEU A CA 1
ATOM 678 C C . LEU A 1 84 ? -5.608 5.459 8.639 1.00 79.94 84 LEU A C 1
ATOM 680 O O . LEU A 1 84 ? -6.734 5.945 8.545 1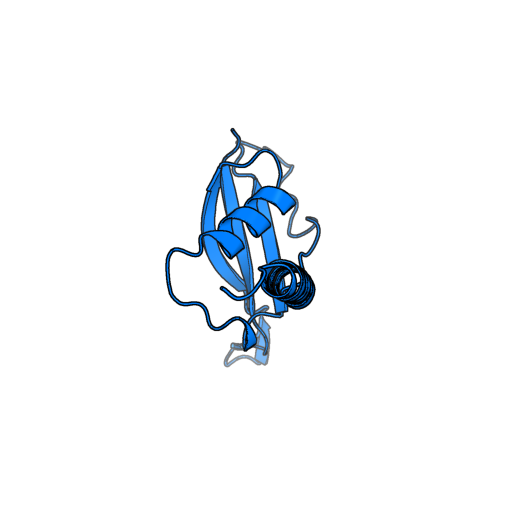.00 79.94 84 LEU A O 1
ATOM 684 N N . ARG A 1 85 ? -5.287 4.600 9.614 1.00 80.69 85 ARG A N 1
ATOM 685 C CA . ARG A 1 85 ? -6.248 4.173 10.644 1.00 80.69 85 ARG A CA 1
ATOM 686 C C . ARG A 1 85 ? -6.702 5.332 11.524 1.00 80.69 85 ARG A C 1
ATOM 688 O O . ARG A 1 85 ? -7.894 5.467 11.765 1.00 80.69 85 ARG A O 1
ATOM 695 N N . GLN A 1 86 ? -5.777 6.196 11.946 1.00 78.19 86 GLN A N 1
ATOM 696 C CA . GLN A 1 86 ? -6.115 7.393 12.725 1.00 78.19 86 GLN A CA 1
ATOM 697 C C . GLN A 1 86 ? -7.068 8.324 11.970 1.00 78.19 86 GLN A C 1
ATOM 699 O O . GLN A 1 86 ? -7.984 8.869 12.583 1.00 78.19 86 GLN A O 1
ATOM 704 N N . ARG A 1 87 ? -6.876 8.490 10.653 1.00 80.25 87 ARG A N 1
ATOM 705 C CA . ARG A 1 87 ? -7.799 9.254 9.803 1.00 80.25 87 ARG A CA 1
ATOM 706 C C . ARG A 1 87 ? -9.196 8.635 9.810 1.00 80.25 87 ARG A C 1
ATOM 708 O O . ARG A 1 87 ? -10.161 9.341 10.076 1.00 80.25 87 ARG A O 1
ATOM 715 N N . TRP A 1 88 ? -9.298 7.322 9.585 1.00 73.12 88 TRP A N 1
ATOM 716 C CA . TRP A 1 88 ? -10.590 6.631 9.606 1.00 73.12 88 TRP A CA 1
ATOM 717 C C . TRP A 1 88 ? -11.275 6.782 10.967 1.00 73.12 88 TRP A C 1
ATOM 719 O O . TRP A 1 88 ? -12.429 7.194 11.021 1.00 73.12 88 TRP A O 1
ATOM 729 N N . ASP A 1 89 ? -10.584 6.509 12.074 1.00 72.12 89 ASP A N 1
ATOM 730 C CA . ASP A 1 89 ? -11.182 6.600 13.412 1.00 72.12 89 ASP A CA 1
ATOM 731 C C . ASP A 1 89 ? -11.710 8.019 13.716 1.00 72.12 89 ASP A C 1
ATOM 733 O O . ASP A 1 89 ? -12.755 8.171 14.354 1.00 72.12 89 ASP A O 1
ATOM 737 N N . GLN A 1 90 ? -11.036 9.063 13.215 1.00 70.25 90 GLN A N 1
ATOM 738 C CA . GLN A 1 90 ? -11.506 10.450 13.304 1.00 70.25 90 GLN A CA 1
ATOM 739 C C . GLN A 1 90 ? -12.760 10.697 12.453 1.00 70.25 90 GLN A C 1
ATOM 741 O O . GLN A 1 90 ? -13.721 11.280 12.955 1.00 70.25 90 GLN A O 1
ATOM 746 N N . ASP A 1 91 ? -12.789 10.215 11.210 1.00 68.06 91 ASP A N 1
ATOM 747 C CA . ASP A 1 91 ? -13.949 10.342 10.318 1.00 68.06 91 ASP A CA 1
ATOM 748 C C . ASP A 1 91 ? -15.166 9.548 10.836 1.00 68.06 91 ASP A C 1
ATOM 750 O O . ASP A 1 91 ? -16.307 10.012 10.764 1.00 68.06 91 ASP A O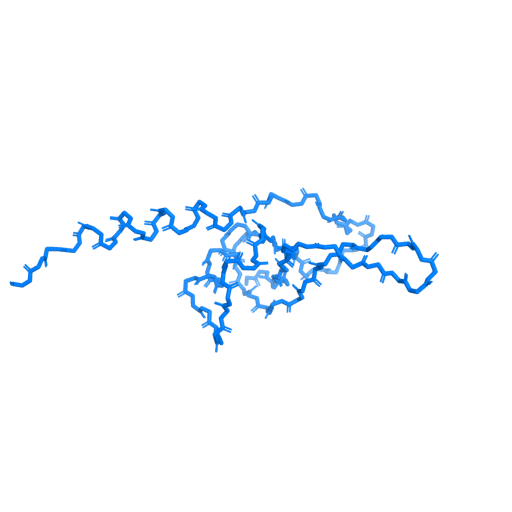 1
ATOM 754 N N . ALA A 1 92 ? -14.940 8.375 11.436 1.00 61.94 92 ALA A N 1
ATOM 755 C CA . ALA A 1 92 ? -15.981 7.561 12.063 1.00 61.94 92 ALA A CA 1
ATOM 756 C C . ALA A 1 92 ? -16.535 8.213 13.341 1.00 61.94 92 ALA A C 1
ATOM 758 O O . ALA A 1 92 ? -17.737 8.140 13.601 1.00 61.94 92 ALA A O 1
ATOM 759 N N . GLY A 1 93 ? -15.683 8.899 14.110 1.00 58.69 93 GLY A N 1
ATOM 760 C CA . GLY A 1 93 ? -16.078 9.677 15.287 1.00 58.69 93 GLY A CA 1
ATOM 761 C C . GLY A 1 93 ? -16.894 10.940 14.975 1.00 58.69 93 GLY A C 1
ATOM 762 O O . GLY A 1 93 ? -17.479 11.524 15.887 1.00 58.69 93 GLY A O 1
ATOM 763 N N . LEU A 1 94 ? -16.959 11.354 13.704 1.00 58.16 94 LEU A N 1
ATOM 764 C CA . LEU A 1 94 ? -17.727 12.509 13.227 1.00 58.16 94 LEU A CA 1
ATOM 765 C C . LEU A 1 94 ? -19.114 12.141 12.671 1.00 58.16 94 LEU A C 1
ATOM 767 O O . LEU A 1 94 ? -19.871 13.039 12.299 1.00 58.16 94 LEU A O 1
ATOM 771 N N . SER A 1 95 ? -19.488 10.856 12.636 1.00 48.34 95 SER A N 1
ATOM 772 C CA . SER A 1 95 ? -20.867 10.460 12.320 1.00 48.34 95 SER A CA 1
ATOM 773 C C . SER A 1 95 ? -21.768 10.687 13.542 1.00 48.34 95 SER A C 1
ATOM 775 O O . SER A 1 95 ? -21.563 10.030 14.564 1.00 48.34 95 SER A O 1
ATOM 777 N N . PRO A 1 96 ? -22.770 11.588 13.488 1.00 46.72 96 PRO A N 1
ATOM 778 C CA . PRO A 1 96 ? -23.727 11.712 14.576 1.00 46.72 96 PRO A CA 1
ATOM 779 C C . PRO A 1 96 ? -24.519 10.404 14.682 1.00 46.72 96 PRO A C 1
ATOM 781 O O . PRO A 1 96 ? -25.097 9.941 13.697 1.00 46.72 96 PRO A O 1
ATOM 784 N N . SER A 1 97 ? -24.521 9.802 15.873 1.00 46.88 97 SER A N 1
ATOM 785 C CA . SER A 1 97 ? -25.418 8.693 16.202 1.00 46.88 97 SER A CA 1
ATOM 786 C C . SER A 1 97 ? -26.872 9.074 15.870 1.00 46.88 97 SER A C 1
ATOM 788 O O . SER A 1 97 ? -27.244 10.223 16.132 1.00 46.88 97 SER A O 1
ATOM 790 N N . PRO A 1 98 ? -27.678 8.154 15.304 1.00 56.91 98 PRO A N 1
ATOM 791 C CA . PRO A 1 98 ? -29.097 8.395 15.047 1.00 56.91 98 PRO A CA 1
ATOM 792 C C . PRO A 1 98 ? -29.900 8.646 16.329 1.00 56.91 98 PRO A C 1
ATOM 794 O O . PRO A 1 98 ? -29.515 8.111 17.396 1.00 56.91 98 PRO A O 1
#

Secondary structure (DSSP, 8-state):
--EEEEEEEESS-EE-TTS-EE--EEEEEEEE-SSHHHHHHHHHHT-SS---GGGEEEEEEEEE---SS---SS-S--EEHHHHHHHHHHHHTTS---

Foldseek 3Di:
DWKKWKKFFFPDWDADPVGDTDTPMDTQDIDDDPDWVRRNLVCVVCVPDDDPLVGTQWMTIFTPDPDDPPRPPPVTDTHGSVVSVVVVVVVVVPDDDD